Protein AF-A0A9Q1E7R8-F1 (afdb_monomer_lite)

Organism: Synaphobranchus kaupii (NCBI:txid118154)

Structure (mmCIF, N/CA/C/O backbone):
data_AF-A0A9Q1E7R8-F1
#
_entry.id   AF-A0A9Q1E7R8-F1
#
loop_
_atom_site.group_PDB
_atom_site.id
_atom_site.type_symbol
_atom_site.label_atom_id
_atom_site.label_alt_id
_atom_site.label_comp_id
_atom_site.label_asym_id
_atom_site.label_entity_id
_atom_site.label_seq_id
_atom_site.pdbx_PDB_ins_code
_atom_site.Cartn_x
_atom_site.Cartn_y
_atom_site.Cartn_z
_atom_site.occupancy
_atom_site.B_iso_or_equiv
_atom_site.auth_seq_id
_atom_site.auth_comp_id
_atom_site.auth_asym_id
_atom_site.auth_atom_id
_atom_site.pdbx_PDB_model_num
ATOM 1 N N . MET A 1 1 ? -18.173 8.531 33.884 1.00 73.44 1 MET A N 1
ATOM 2 C CA . MET A 1 1 ? -16.933 9.274 33.571 1.00 73.44 1 MET A CA 1
ATOM 3 C C . MET A 1 1 ? -15.794 8.391 33.055 1.00 73.44 1 MET A C 1
ATOM 5 O O . MET A 1 1 ? -15.403 8.593 31.919 1.00 73.44 1 MET A O 1
ATOM 9 N N . LEU A 1 2 ? -15.248 7.419 33.809 1.00 84.56 2 LEU A N 1
ATOM 10 C CA . LEU A 1 2 ? -14.110 6.615 33.305 1.00 84.56 2 LEU A CA 1
ATOM 11 C C . LEU A 1 2 ? -14.503 5.661 32.158 1.00 84.56 2 LEU A C 1
ATOM 13 O O . LEU A 1 2 ? -13.781 5.547 31.176 1.00 84.56 2 LEU A O 1
ATOM 17 N N . VAL A 1 3 ? -15.675 5.026 32.270 1.00 82.25 3 VAL A N 1
ATOM 18 C CA . VAL A 1 3 ? -16.219 4.106 31.252 1.00 82.25 3 VAL A CA 1
ATOM 19 C C . VAL A 1 3 ? -16.539 4.838 29.946 1.00 82.25 3 VAL A C 1
ATOM 21 O O . VAL A 1 3 ? -16.168 4.369 28.883 1.00 82.25 3 VAL A O 1
ATOM 24 N N . GLU A 1 4 ? -17.152 6.021 30.020 1.00 84.75 4 GLU A N 1
ATOM 25 C CA . GLU A 1 4 ? -17.442 6.852 28.836 1.00 84.75 4 GLU A CA 1
ATOM 26 C C . GLU A 1 4 ? -16.167 7.327 28.136 1.00 84.75 4 GLU A C 1
ATOM 28 O O . GLU A 1 4 ? -16.131 7.443 26.916 1.00 84.75 4 GLU A O 1
ATOM 33 N N . ARG A 1 5 ? -15.101 7.597 28.901 1.00 90.50 5 ARG A N 1
ATOM 34 C CA . ARG A 1 5 ? -13.815 7.947 28.305 1.00 90.50 5 ARG A CA 1
ATOM 35 C C . ARG A 1 5 ? -13.172 6.743 27.626 1.00 90.50 5 ARG A C 1
ATOM 37 O O . ARG A 1 5 ? -12.594 6.897 26.560 1.00 90.50 5 ARG A O 1
ATOM 44 N N . LEU A 1 6 ? -13.283 5.557 28.223 1.00 87.19 6 LEU A N 1
ATOM 45 C CA . LEU A 1 6 ? -12.771 4.326 27.626 1.00 87.19 6 LEU A CA 1
ATOM 46 C C . LEU A 1 6 ? -13.460 4.029 26.286 1.00 87.19 6 LEU A C 1
ATOM 48 O O . LEU A 1 6 ? -12.772 3.780 25.302 1.00 87.19 6 LEU A O 1
ATOM 52 N N . THR A 1 7 ? -14.789 4.147 26.221 1.00 85.88 7 THR A N 1
ATOM 53 C CA . THR A 1 7 ? -15.540 3.917 24.976 1.00 85.88 7 THR A CA 1
ATOM 54 C C . THR A 1 7 ? -15.225 4.953 23.894 1.00 85.88 7 THR A C 1
ATOM 56 O O . THR A 1 7 ? -15.193 4.622 22.708 1.00 85.88 7 THR A O 1
ATOM 59 N N . GLU A 1 8 ? -14.957 6.206 24.274 1.00 90.56 8 GLU A N 1
ATOM 60 C CA . GLU A 1 8 ? -14.485 7.241 23.347 1.00 90.56 8 GLU A CA 1
ATOM 61 C C . GLU A 1 8 ? -13.119 6.875 22.740 1.00 90.56 8 GLU A C 1
ATOM 63 O O . GLU A 1 8 ? -12.961 6.904 21.518 1.00 90.56 8 GLU A O 1
ATOM 68 N N . GLU A 1 9 ? -12.148 6.487 23.572 1.00 89.50 9 GLU A N 1
ATOM 69 C CA . GLU A 1 9 ? -10.800 6.103 23.126 1.00 89.50 9 GLU A CA 1
ATOM 70 C C . GLU A 1 9 ? -10.827 4.845 22.236 1.00 89.50 9 GLU A C 1
ATOM 72 O O . GLU A 1 9 ? -10.126 4.791 21.223 1.00 89.50 9 GLU A O 1
ATOM 77 N N . GLU A 1 10 ? -11.684 3.863 22.537 1.00 87.56 10 GLU A N 1
ATOM 78 C CA . GLU A 1 10 ? -11.916 2.690 21.677 1.00 87.56 10 GLU A CA 1
ATOM 79 C C . GLU A 1 10 ? -12.449 3.092 20.293 1.00 87.56 10 GLU A C 1
ATOM 81 O O . GLU A 1 10 ? -11.963 2.616 19.262 1.00 87.56 10 GLU A O 1
ATOM 86 N N . GLY A 1 11 ? -13.418 4.012 20.253 1.00 87.31 11 GLY A N 1
ATOM 87 C CA . GLY A 1 11 ? -13.966 4.549 19.008 1.00 87.31 11 GLY A CA 1
ATOM 88 C C . GLY A 1 11 ? -12.922 5.294 18.169 1.00 87.31 11 GLY A C 1
ATOM 89 O O . GLY A 1 11 ? -12.863 5.114 16.948 1.00 87.31 11 GLY A O 1
ATOM 90 N N . ILE A 1 12 ? -12.066 6.092 18.813 1.00 90.62 12 ILE A N 1
ATOM 91 C CA . ILE A 1 12 ? -10.950 6.789 18.156 1.00 90.62 12 ILE A CA 1
ATOM 92 C C . ILE A 1 12 ? -9.976 5.771 17.561 1.00 90.62 12 ILE A C 1
ATOM 94 O O . ILE A 1 12 ? -9.657 5.848 16.371 1.00 90.62 12 ILE A O 1
ATOM 98 N N . LEU A 1 13 ? -9.563 4.777 18.351 1.00 90.56 13 LEU A N 1
ATOM 99 C CA . LEU A 1 13 ? -8.610 3.756 17.930 1.00 90.56 13 LEU A CA 1
ATOM 100 C C . LEU A 1 13 ? -9.122 2.965 16.717 1.00 90.56 13 LEU A C 1
ATOM 102 O O . LEU A 1 13 ? -8.390 2.767 15.745 1.00 90.56 13 LEU A O 1
ATOM 106 N N . LEU A 1 14 ? -10.396 2.564 16.731 1.00 90.00 14 LEU A N 1
ATOM 107 C CA . LEU A 1 14 ? -11.065 1.923 15.595 1.00 90.00 14 LEU A CA 1
ATOM 108 C C . LEU A 1 14 ? -11.009 2.785 14.329 1.00 90.00 14 LEU A C 1
ATOM 110 O O . LEU A 1 14 ? -10.695 2.289 13.239 1.00 90.00 14 LEU A O 1
ATOM 114 N N . GLY A 1 15 ? -11.294 4.080 14.475 1.00 90.00 15 GLY A N 1
ATOM 115 C CA . GLY A 1 15 ? -11.216 5.053 13.393 1.00 90.00 15 GLY A CA 1
ATOM 116 C C . GLY A 1 15 ? -9.809 5.146 12.802 1.00 90.00 15 GLY A C 1
ATOM 117 O O . GLY A 1 15 ? -9.643 5.056 11.582 1.00 90.00 15 GLY A O 1
ATOM 118 N N . GLU A 1 16 ? -8.788 5.261 13.648 1.00 93.31 16 GLU A N 1
ATOM 119 C CA . GLU A 1 16 ? -7.385 5.335 13.227 1.00 93.31 16 GLU A CA 1
ATOM 120 C C . GLU A 1 16 ? -6.914 4.047 12.537 1.00 93.31 16 GLU A C 1
ATOM 122 O O . GLU A 1 16 ? -6.277 4.101 11.480 1.00 93.31 16 GLU A O 1
ATOM 127 N N . MET A 1 17 ? -7.286 2.876 13.066 1.00 92.44 17 MET A N 1
ATOM 128 C CA . MET A 1 17 ? -6.982 1.577 12.453 1.00 92.44 17 MET A CA 1
ATOM 129 C C . MET A 1 17 ? -7.587 1.453 11.049 1.00 92.44 17 MET A C 1
ATOM 131 O O . MET A 1 17 ? -6.915 1.013 10.104 1.00 92.44 17 MET A O 1
ATOM 135 N N . ALA A 1 18 ? -8.848 1.864 10.888 1.00 91.00 18 ALA A N 1
ATOM 136 C CA . ALA A 1 18 ? -9.529 1.860 9.599 1.00 91.00 18 ALA A CA 1
ATOM 137 C C . ALA A 1 18 ? -8.856 2.820 8.605 1.00 91.00 18 ALA A C 1
ATOM 139 O O . ALA A 1 18 ? -8.554 2.432 7.471 1.00 91.00 18 ALA A O 1
ATOM 140 N N . GLN A 1 19 ? -8.552 4.048 9.036 1.00 94.38 19 GLN A N 1
ATOM 141 C CA . GLN A 1 19 ? -7.860 5.040 8.211 1.00 94.38 19 GLN A CA 1
ATOM 142 C C . GLN A 1 19 ? -6.475 4.557 7.772 1.00 94.38 19 GLN A C 1
ATOM 144 O O . GLN A 1 19 ? -6.115 4.701 6.601 1.00 94.38 19 GLN A O 1
ATOM 149 N N . HIS A 1 20 ? -5.718 3.917 8.664 1.00 96.12 20 HIS A N 1
ATOM 150 C CA . HIS A 1 20 ? -4.417 3.353 8.322 1.00 96.12 20 HIS A CA 1
ATOM 151 C C . HIS A 1 20 ? -4.533 2.255 7.252 1.00 96.12 20 HIS A C 1
ATOM 153 O O . HIS A 1 20 ? -3.762 2.237 6.289 1.00 96.12 20 HIS A O 1
ATOM 159 N N . CYS A 1 21 ? -5.542 1.383 7.343 1.00 93.25 21 CYS A N 1
ATOM 160 C CA . CYS A 1 21 ? -5.786 0.362 6.320 1.00 93.25 21 CYS A CA 1
ATOM 161 C C . CYS A 1 21 ? -6.091 0.973 4.944 1.00 93.25 21 CYS A C 1
ATOM 163 O O . CYS A 1 21 ? -5.560 0.502 3.930 1.00 93.25 21 CYS A O 1
ATOM 165 N N . VAL A 1 22 ? -6.912 2.028 4.908 1.00 95.75 22 VAL A N 1
ATOM 166 C CA . VAL A 1 22 ? -7.235 2.777 3.683 1.00 95.75 22 VAL A CA 1
ATOM 167 C C . VAL A 1 22 ? -5.986 3.449 3.113 1.00 95.75 22 VAL A C 1
ATOM 169 O O . VAL A 1 22 ? -5.738 3.373 1.908 1.00 95.75 22 VAL A O 1
ATOM 172 N N . PHE A 1 23 ? -5.157 4.055 3.965 1.00 96.62 23 PHE A N 1
ATOM 173 C CA . PHE A 1 23 ? -3.894 4.665 3.556 1.00 96.62 23 PHE A CA 1
ATOM 174 C C . PHE A 1 23 ? -2.965 3.652 2.872 1.00 96.62 23 PHE A C 1
ATOM 176 O O . PHE A 1 23 ? -2.490 3.907 1.763 1.00 96.62 23 PHE A O 1
ATOM 183 N N . LEU A 1 24 ? -2.748 2.483 3.484 1.00 95.56 24 LEU A N 1
ATOM 184 C CA . LEU A 1 24 ? -1.902 1.432 2.908 1.00 95.56 24 LEU A CA 1
ATOM 185 C C . LEU A 1 24 ? -2.447 0.930 1.565 1.00 95.56 24 LEU A C 1
ATOM 187 O O . LEU A 1 24 ? -1.680 0.739 0.620 1.00 95.56 24 LEU A O 1
ATOM 191 N N . GLN A 1 25 ? -3.769 0.771 1.449 1.00 95.38 25 GLN A N 1
ATOM 192 C CA . GLN A 1 25 ? -4.412 0.389 0.191 1.00 95.38 25 GLN A CA 1
ATOM 193 C C . GLN A 1 25 ? -4.197 1.441 -0.903 1.00 95.38 25 GLN A C 1
ATOM 195 O O . GLN A 1 25 ? -3.851 1.090 -2.033 1.00 95.38 25 GLN A O 1
ATOM 200 N N . LYS A 1 26 ? -4.350 2.729 -0.573 1.00 97.06 26 LYS A N 1
ATOM 201 C CA . LYS A 1 26 ? -4.112 3.829 -1.514 1.00 97.06 26 LYS A CA 1
ATOM 202 C C . LYS A 1 26 ? -2.662 3.836 -2.002 1.00 97.06 26 LYS A C 1
ATOM 204 O O . LYS A 1 26 ? -2.430 3.895 -3.206 1.00 97.06 26 LYS A O 1
ATOM 209 N N . ARG A 1 27 ? -1.694 3.689 -1.091 1.00 97.12 27 ARG A N 1
ATOM 210 C CA . ARG A 1 27 ? -0.264 3.600 -1.432 1.00 97.12 27 ARG A CA 1
ATOM 211 C C . ARG A 1 27 ? 0.055 2.419 -2.349 1.00 97.12 27 ARG A C 1
ATOM 213 O O . ARG A 1 27 ? 0.848 2.565 -3.277 1.00 97.12 27 ARG A O 1
ATOM 220 N N . ALA A 1 28 ? -0.575 1.266 -2.130 1.00 96.75 28 ALA A N 1
ATOM 221 C CA . ALA A 1 28 ? -0.401 0.104 -3.000 1.00 96.75 28 ALA A CA 1
ATOM 222 C C . ALA A 1 28 ? -0.962 0.363 -4.407 1.00 96.75 28 ALA A C 1
ATOM 224 O O . ALA A 1 28 ? -0.327 -0.005 -5.397 1.00 96.75 28 ALA A O 1
ATOM 225 N N . GLY A 1 29 ? -2.105 1.049 -4.502 1.00 97.62 29 GLY A N 1
ATOM 226 C CA . GLY A 1 29 ? -2.673 1.501 -5.774 1.00 97.62 29 GLY A CA 1
ATOM 227 C C . GLY A 1 29 ? -1.752 2.471 -6.519 1.00 97.62 29 GLY A C 1
ATOM 228 O O . GLY A 1 29 ? -1.462 2.255 -7.692 1.00 97.62 29 GLY A O 1
ATOM 229 N N . GLU A 1 30 ? -1.221 3.484 -5.830 1.00 97.38 30 GLU A N 1
ATOM 230 C CA . GLU A 1 30 ? -0.257 4.446 -6.392 1.00 97.38 30 GLU A CA 1
ATOM 231 C C . GLU A 1 30 ? 0.986 3.740 -6.964 1.00 97.38 30 GLU A C 1
ATOM 233 O O . GLU A 1 30 ? 1.375 3.992 -8.106 1.00 97.38 30 GLU A O 1
ATOM 238 N N . LEU A 1 31 ? 1.574 2.802 -6.211 1.00 97.12 31 LEU A N 1
ATOM 239 C CA . LEU A 1 31 ? 2.726 2.018 -6.670 1.00 97.12 31 LEU A CA 1
ATOM 240 C C .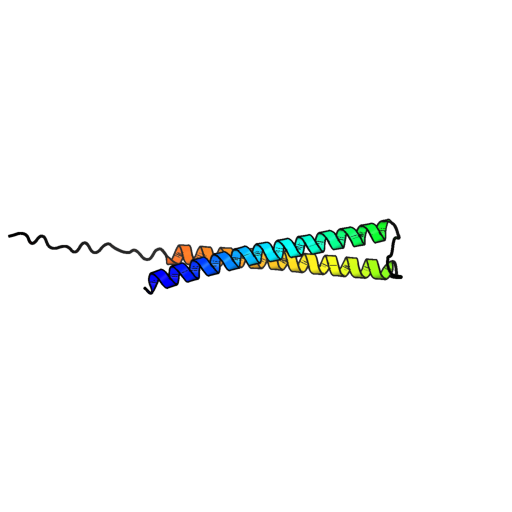 LEU A 1 31 ? 2.391 1.105 -7.851 1.00 97.12 31 LEU A C 1
ATOM 242 O O . LEU A 1 31 ? 3.219 0.940 -8.745 1.00 97.12 31 LEU A O 1
ATOM 246 N N . THR A 1 32 ? 1.196 0.515 -7.867 1.00 97.69 32 THR A N 1
ATOM 247 C CA . THR A 1 32 ? 0.742 -0.344 -8.969 1.00 97.69 32 THR A CA 1
ATOM 248 C C . THR A 1 32 ? 0.578 0.461 -10.257 1.00 97.69 32 THR A C 1
ATOM 250 O O . THR A 1 32 ? 1.041 0.029 -11.312 1.00 97.69 32 THR A O 1
ATOM 253 N N . ASN A 1 33 ? -0.004 1.659 -10.166 1.00 97.75 33 ASN A N 1
ATOM 254 C CA . ASN A 1 33 ? -0.153 2.565 -11.304 1.00 97.75 33 ASN A CA 1
ATOM 255 C C . ASN A 1 33 ? 1.212 2.996 -11.852 1.00 97.75 33 ASN A C 1
ATOM 257 O O . ASN A 1 33 ? 1.453 2.886 -13.052 1.00 97.75 33 ASN A O 1
ATOM 261 N N . LEU A 1 34 ? 2.135 3.398 -10.972 1.00 96.06 34 LEU A N 1
ATOM 262 C CA . LEU A 1 34 ? 3.489 3.779 -11.375 1.00 96.06 34 LEU A CA 1
ATOM 263 C C . LEU A 1 34 ? 4.253 2.604 -12.003 1.00 96.06 34 LEU A C 1
ATOM 265 O O . LEU A 1 34 ? 4.958 2.766 -12.997 1.00 96.06 34 LEU A O 1
ATOM 269 N N . LEU A 1 35 ? 4.097 1.395 -11.458 1.00 96.50 35 LEU A N 1
ATOM 270 C CA . LEU A 1 35 ? 4.688 0.190 -12.035 1.00 96.50 35 LEU A CA 1
ATOM 271 C C . LEU A 1 35 ? 4.129 -0.100 -13.436 1.00 96.50 35 LEU A C 1
ATOM 273 O O . LEU A 1 35 ? 4.893 -0.491 -14.321 1.00 96.50 35 LEU A O 1
ATOM 277 N N . SER A 1 36 ? 2.826 0.104 -13.647 1.00 96.31 36 SER A N 1
ATOM 278 C CA . SER A 1 36 ? 2.193 -0.018 -14.963 1.00 96.31 36 SER A CA 1
ATOM 279 C C . SER A 1 36 ? 2.779 0.988 -15.952 1.00 96.31 36 SER A C 1
ATOM 281 O O . SER A 1 36 ? 3.171 0.600 -17.048 1.00 96.31 36 SER A O 1
ATOM 283 N N . GLU A 1 37 ? 2.905 2.255 -15.557 1.00 94.38 37 GLU A N 1
ATOM 284 C CA . GLU A 1 37 ? 3.480 3.310 -16.397 1.00 94.38 37 GLU A CA 1
ATOM 285 C C . GLU A 1 37 ? 4.921 2.981 -16.813 1.00 94.38 37 GLU A C 1
ATOM 287 O O . GLU A 1 37 ? 5.257 2.995 -17.997 1.00 94.38 37 GLU A O 1
ATOM 292 N N . VAL A 1 38 ? 5.768 2.586 -15.857 1.00 93.50 38 VAL A N 1
ATOM 293 C CA . VAL A 1 38 ? 7.155 2.185 -16.140 1.00 93.50 38 VAL A CA 1
ATOM 294 C C . VAL A 1 38 ? 7.207 0.961 -17.059 1.00 93.50 38 VAL A C 1
ATOM 296 O O . VAL A 1 38 ? 8.072 0.881 -17.932 1.00 93.50 38 VAL A O 1
ATOM 299 N N . THR A 1 39 ? 6.284 0.013 -16.895 1.00 93.69 39 THR A N 1
ATOM 300 C CA . THR A 1 39 ? 6.205 -1.181 -17.750 1.00 93.69 39 THR A CA 1
ATOM 301 C C . THR A 1 39 ? 5.849 -0.811 -19.189 1.00 93.69 39 THR A C 1
ATOM 303 O O . THR A 1 39 ? 6.493 -1.295 -20.121 1.00 93.69 39 THR A O 1
ATOM 306 N N . GLU A 1 40 ? 4.884 0.087 -19.380 1.00 94.25 40 GLU A N 1
ATOM 307 C CA . GLU A 1 40 ? 4.495 0.579 -20.704 1.00 94.25 40 GLU A CA 1
ATOM 308 C C . GLU A 1 40 ? 5.620 1.395 -21.359 1.00 94.25 40 GLU A C 1
ATOM 310 O O . GLU A 1 40 ? 5.915 1.191 -22.538 1.00 94.25 40 GLU A O 1
ATOM 315 N N . ASN A 1 41 ? 6.333 2.226 -20.593 1.00 92.00 41 ASN A N 1
ATOM 316 C CA . ASN A 1 41 ? 7.516 2.954 -21.067 1.00 92.00 41 ASN A CA 1
ATOM 317 C C . ASN A 1 41 ? 8.604 2.004 -21.592 1.00 92.00 41 ASN A C 1
ATOM 319 O O . ASN A 1 41 ? 9.152 2.216 -22.676 1.00 92.00 41 ASN A O 1
ATOM 323 N N . ILE A 1 42 ? 8.873 0.905 -20.874 1.00 90.75 42 ILE A N 1
ATOM 324 C CA . ILE A 1 42 ? 9.800 -0.142 -21.332 1.00 90.75 42 ILE A CA 1
ATOM 325 C C . ILE A 1 42 ? 9.284 -0.809 -22.610 1.00 90.75 42 ILE A C 1
ATOM 327 O O . ILE A 1 42 ? 10.063 -0.996 -23.545 1.00 90.75 42 ILE A O 1
ATOM 331 N N . ARG A 1 43 ? 7.991 -1.156 -22.665 1.00 92.44 43 ARG A N 1
ATOM 332 C CA . ARG A 1 43 ? 7.371 -1.829 -23.818 1.00 92.44 43 ARG A CA 1
ATOM 333 C C . ARG A 1 43 ? 7.445 -0.987 -25.089 1.00 92.44 43 ARG A C 1
ATOM 335 O O . ARG A 1 43 ? 7.678 -1.524 -26.167 1.00 92.44 43 ARG A O 1
ATOM 342 N N . HIS A 1 44 ? 7.252 0.321 -24.961 1.00 92.94 44 HIS A N 1
ATOM 343 C CA . HIS A 1 44 ? 7.240 1.257 -26.082 1.00 92.94 44 HIS A CA 1
ATOM 344 C C . HIS A 1 44 ? 8.605 1.880 -26.385 1.00 92.94 44 HIS A C 1
ATOM 346 O O . HIS A 1 44 ? 8.688 2.733 -27.264 1.00 92.94 44 HIS A O 1
ATOM 352 N N . HIS A 1 45 ? 9.667 1.475 -25.677 1.00 87.56 45 HIS A N 1
ATOM 353 C CA . HIS A 1 45 ? 10.983 2.121 -25.747 1.00 87.56 45 HIS A CA 1
ATOM 354 C C . HIS A 1 45 ? 10.915 3.649 -25.554 1.00 87.56 45 HIS A C 1
ATOM 356 O O . HIS A 1 45 ? 11.721 4.399 -26.103 1.00 87.56 45 HIS A O 1
ATOM 362 N N . SER A 1 46 ? 9.938 4.106 -24.769 1.00 87.50 46 SER A N 1
ATOM 363 C CA . SER A 1 46 ? 9.682 5.513 -24.488 1.00 87.50 46 SER A CA 1
ATOM 364 C C . SER A 1 46 ? 10.271 5.840 -23.128 1.00 87.50 46 SER A C 1
ATOM 366 O O . SER A 1 46 ? 9.692 5.514 -22.095 1.00 87.50 46 SER A O 1
ATOM 368 N N . PHE A 1 47 ? 11.449 6.458 -23.126 1.00 84.94 47 PHE A N 1
ATOM 369 C CA . PHE A 1 47 ? 12.172 6.785 -21.902 1.00 84.94 47 PHE A CA 1
ATOM 370 C C . PHE A 1 47 ? 12.184 8.303 -21.708 1.00 84.94 47 PHE A C 1
ATOM 372 O O . PHE A 1 47 ? 13.056 8.986 -22.256 1.00 84.94 47 PHE A O 1
ATOM 379 N N . PRO A 1 48 ? 11.209 8.863 -20.971 1.00 79.81 48 PRO A N 1
ATOM 380 C CA . PRO A 1 48 ? 11.173 10.296 -20.726 1.00 79.81 48 PRO A CA 1
ATOM 381 C C . PRO A 1 48 ? 12.447 10.764 -20.008 1.00 79.81 48 PRO A C 1
ATOM 383 O O . PRO A 1 48 ? 13.066 10.023 -19.239 1.00 79.81 48 PRO A O 1
ATOM 386 N N . SER A 1 49 ? 12.832 12.017 -20.255 1.00 74.31 49 SER A N 1
ATOM 387 C CA . SER A 1 49 ? 13.868 12.733 -19.490 1.00 74.31 49 SER A CA 1
ATOM 388 C C . SER A 1 49 ? 15.302 12.191 -19.618 1.00 74.31 49 SER A C 1
ATOM 390 O O . SER A 1 49 ? 16.104 12.366 -18.706 1.00 74.31 49 SER A O 1
ATOM 392 N N . GLY A 1 50 ? 15.650 11.533 -20.729 1.00 68.12 50 GLY A N 1
ATOM 393 C CA . GLY A 1 50 ? 17.028 11.078 -20.978 1.00 68.12 50 GLY A CA 1
ATOM 394 C C . GLY A 1 50 ? 17.461 9.867 -20.144 1.00 68.12 50 GLY A C 1
ATOM 395 O O . GLY A 1 50 ? 18.645 9.539 -20.090 1.00 68.12 50 GLY A O 1
ATOM 396 N N . HIS A 1 51 ? 16.514 9.185 -19.501 1.00 78.19 51 HIS A N 1
ATOM 397 C CA . HIS A 1 51 ? 16.782 7.931 -18.811 1.00 78.19 51 HIS A CA 1
ATOM 398 C C . HIS A 1 51 ? 17.073 6.804 -19.806 1.00 78.19 51 HIS A C 1
ATOM 400 O O . HIS A 1 51 ? 16.525 6.751 -20.905 1.00 78.19 51 HIS A O 1
ATOM 406 N N . THR A 1 52 ? 17.899 5.847 -19.390 1.00 87.19 52 THR A N 1
ATOM 407 C CA . THR A 1 52 ? 18.187 4.657 -20.192 1.00 87.19 52 THR A CA 1
ATOM 408 C C . THR A 1 52 ? 17.128 3.573 -19.978 1.00 87.19 52 THR A C 1
ATOM 410 O O . THR A 1 52 ? 16.414 3.545 -18.966 1.00 87.19 52 THR A O 1
ATOM 413 N N . ALA A 1 53 ? 17.063 2.625 -20.916 1.00 88.31 53 ALA A N 1
ATOM 414 C CA . ALA A 1 53 ? 16.252 1.416 -20.772 1.00 88.31 53 ALA A CA 1
ATOM 415 C C . ALA A 1 53 ? 16.632 0.612 -19.516 1.00 88.31 53 ALA A C 1
ATOM 417 O O . ALA A 1 53 ? 15.773 0.039 -18.846 1.00 88.31 53 ALA A O 1
ATOM 418 N N . GLU A 1 54 ? 17.921 0.592 -19.174 1.00 90.94 54 GLU A N 1
ATOM 419 C CA . GLU A 1 54 ? 18.432 -0.075 -17.979 1.00 90.94 54 GLU A CA 1
ATOM 420 C C . GLU A 1 54 ? 18.001 0.640 -16.694 1.00 90.94 54 GLU A C 1
ATOM 422 O O . GLU A 1 54 ? 17.555 -0.018 -15.753 1.00 90.94 54 GLU A O 1
ATOM 427 N N . GLY A 1 55 ? 17.996 1.978 -16.693 1.00 91.25 55 GLY A N 1
ATOM 428 C CA . GLY A 1 55 ? 17.436 2.773 -15.599 1.00 91.25 55 GLY A CA 1
ATOM 429 C C . GLY A 1 55 ? 15.965 2.442 -15.331 1.00 91.25 55 GLY A C 1
ATOM 430 O O . GLY A 1 55 ? 15.581 2.208 -14.186 1.00 91.25 55 GLY A O 1
ATOM 431 N N . HIS A 1 56 ? 15.151 2.313 -16.383 1.00 91.88 56 HIS A N 1
ATOM 432 C CA . HIS A 1 56 ? 13.746 1.912 -16.248 1.00 91.88 56 HIS A CA 1
ATOM 433 C C . HIS A 1 56 ? 13.580 0.476 -15.733 1.00 91.88 56 HIS A C 1
ATOM 435 O O . HIS A 1 56 ? 12.705 0.218 -14.907 1.00 91.88 56 HIS A O 1
ATOM 441 N N . ARG A 1 57 ? 14.429 -0.467 -16.162 1.00 93.12 57 ARG A N 1
ATOM 442 C CA . ARG A 1 57 ? 14.419 -1.840 -15.622 1.00 93.12 57 ARG A CA 1
ATOM 443 C C . ARG A 1 57 ? 14.785 -1.870 -14.136 1.00 93.12 57 ARG A C 1
ATOM 445 O O . ARG A 1 57 ? 14.137 -2.587 -13.372 1.00 93.12 57 ARG A O 1
ATOM 452 N N . GLY A 1 58 ? 15.773 -1.076 -13.724 1.00 95.06 58 GLY A N 1
ATOM 453 C CA . GLY A 1 58 ? 16.143 -0.899 -12.318 1.00 95.06 58 GLY A CA 1
ATOM 454 C C . GLY A 1 58 ? 14.995 -0.315 -11.492 1.00 95.06 58 GLY A C 1
ATOM 455 O O . GLY A 1 58 ? 14.631 -0.876 -10.458 1.00 95.06 58 GLY A O 1
ATOM 456 N N . LEU A 1 59 ? 14.354 0.745 -11.992 1.00 94.19 59 LEU A N 1
ATOM 457 C CA . LEU A 1 59 ? 13.175 1.344 -11.366 1.00 94.19 59 LEU A CA 1
ATOM 458 C C . LEU A 1 59 ? 12.021 0.338 -11.244 1.00 94.19 59 LEU A C 1
ATOM 460 O O . LEU A 1 59 ? 11.456 0.188 -10.165 1.00 94.19 59 LEU A O 1
ATOM 464 N N . MET A 1 60 ? 11.715 -0.412 -12.306 1.00 95.44 60 MET A N 1
ATOM 465 C CA . MET A 1 60 ? 10.699 -1.470 -12.280 1.00 95.44 60 MET A CA 1
ATOM 466 C C . MET A 1 60 ? 10.998 -2.516 -11.194 1.00 95.44 60 MET A C 1
ATOM 468 O O . MET A 1 60 ? 10.089 -2.947 -10.483 1.00 95.44 60 MET A O 1
ATOM 472 N N . CYS A 1 61 ? 12.261 -2.927 -11.046 1.00 96.88 61 CYS A N 1
ATOM 473 C CA . CYS A 1 61 ? 12.684 -3.865 -10.005 1.00 96.88 61 CYS A CA 1
ATOM 474 C C . CYS A 1 61 ? 1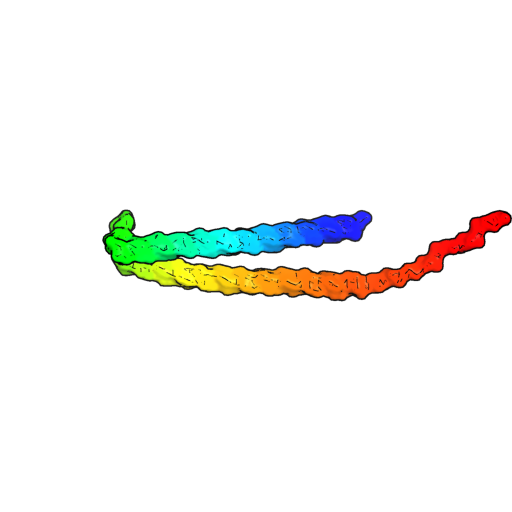2.434 -3.300 -8.596 1.00 96.88 61 CYS A C 1
ATOM 476 O O . CYS A 1 61 ? 11.831 -3.972 -7.754 1.00 96.88 61 CYS A O 1
ATOM 478 N N . LEU A 1 62 ? 12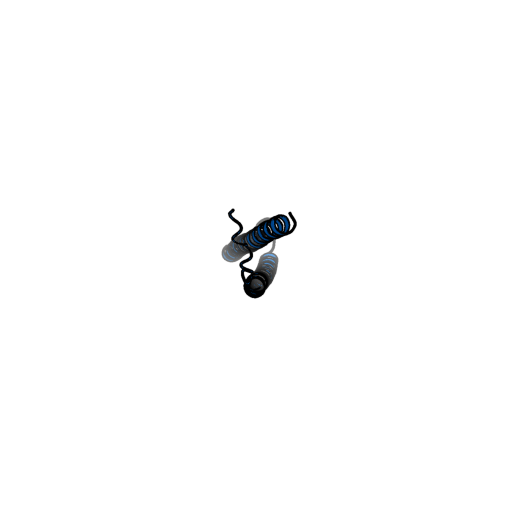.827 -2.045 -8.359 1.00 97.25 62 LEU A N 1
ATOM 479 C CA . LEU A 1 62 ? 12.592 -1.358 -7.088 1.00 97.25 62 LEU A CA 1
ATOM 480 C C . LEU A 1 62 ? 11.099 -1.233 -6.780 1.00 97.25 62 LEU A C 1
ATOM 482 O O . LEU A 1 62 ? 10.681 -1.586 -5.682 1.00 97.25 62 LEU A O 1
ATOM 486 N N . LEU A 1 63 ? 10.285 -0.807 -7.747 1.00 97.19 63 LEU A N 1
ATOM 487 C CA . LEU A 1 63 ? 8.837 -0.672 -7.576 1.00 97.19 63 LEU A CA 1
ATOM 488 C C . LEU A 1 63 ? 8.174 -2.007 -7.225 1.00 97.19 63 LEU A C 1
ATOM 490 O O . LEU A 1 63 ? 7.368 -2.057 -6.297 1.00 97.19 63 LEU A O 1
ATOM 494 N N . LYS A 1 64 ? 8.560 -3.106 -7.890 1.00 97.81 64 LYS A N 1
ATOM 495 C CA . LYS A 1 64 ? 8.078 -4.457 -7.554 1.00 97.81 64 LYS A CA 1
ATOM 496 C C . LYS A 1 64 ? 8.444 -4.858 -6.126 1.00 97.81 64 LYS A C 1
ATOM 498 O O . LYS A 1 64 ? 7.587 -5.349 -5.393 1.00 97.81 64 LYS A O 1
ATOM 503 N N . LYS A 1 65 ? 9.695 -4.626 -5.715 1.00 98.12 65 LYS A N 1
ATOM 504 C CA . LYS A 1 65 ? 10.155 -4.916 -4.348 1.00 98.12 65 LYS A CA 1
ATOM 505 C C . LYS A 1 65 ? 9.374 -4.102 -3.315 1.00 98.12 65 LYS A C 1
ATOM 507 O O . LYS A 1 65 ? 8.907 -4.661 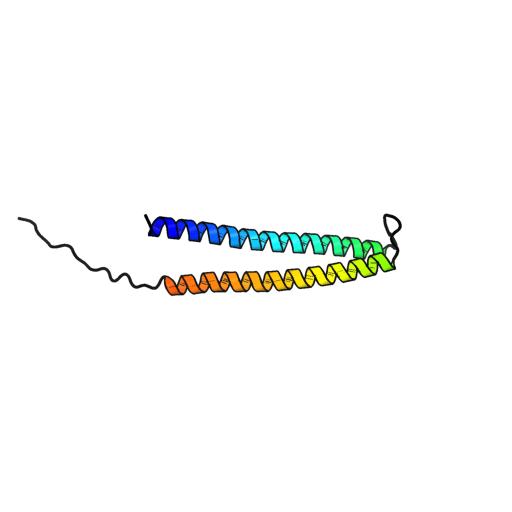-2.326 1.00 98.12 65 LYS A O 1
ATOM 512 N N . THR A 1 66 ? 9.211 -2.803 -3.549 1.00 97.75 66 THR A N 1
ATOM 513 C CA . THR A 1 66 ? 8.484 -1.903 -2.647 1.00 97.75 66 THR A CA 1
ATOM 514 C C . THR A 1 66 ? 7.012 -2.292 -2.540 1.00 97.75 66 THR A C 1
ATOM 516 O O . THR A 1 66 ? 6.489 -2.364 -1.432 1.00 97.75 66 THR A O 1
ATOM 519 N N . LEU A 1 67 ? 6.357 -2.620 -3.659 1.00 97.94 67 LEU A N 1
ATOM 520 C CA . LEU A 1 67 ? 4.972 -3.090 -3.661 1.00 97.94 67 LEU A CA 1
ATOM 521 C C . LEU A 1 67 ? 4.818 -4.388 -2.857 1.00 97.94 67 LEU A C 1
ATOM 523 O O . LEU A 1 67 ? 3.917 -4.492 -2.031 1.00 97.94 67 LEU A O 1
ATOM 527 N N . HIS A 1 68 ? 5.725 -5.352 -3.039 1.00 98.00 68 HIS A N 1
ATOM 528 C CA . HIS A 1 68 ? 5.719 -6.593 -2.264 1.00 98.00 68 HIS A CA 1
ATOM 529 C C . HIS A 1 68 ? 5.847 -6.335 -0.753 1.00 98.00 68 HIS A C 1
ATOM 531 O O . HIS A 1 68 ? 5.075 -6.879 0.037 1.00 98.00 68 HIS A O 1
ATOM 537 N N . LEU A 1 69 ? 6.792 -5.482 -0.343 1.00 97.94 69 LEU A N 1
ATOM 538 C CA . LEU A 1 69 ? 6.972 -5.117 1.066 1.00 97.94 69 LEU A CA 1
ATOM 539 C C . LEU A 1 69 ? 5.730 -4.427 1.638 1.00 97.94 69 LEU A C 1
ATOM 541 O O . LEU A 1 69 ? 5.318 -4.741 2.753 1.00 97.94 69 LEU A O 1
ATOM 545 N N . LEU A 1 70 ? 5.108 -3.533 0.870 1.00 97.88 70 LEU A N 1
ATOM 546 C CA . LEU A 1 70 ? 3.899 -2.836 1.291 1.00 97.88 70 LEU A CA 1
ATOM 547 C C . LEU A 1 70 ? 2.715 -3.795 1.468 1.00 97.88 70 LEU A C 1
ATOM 549 O O . LEU A 1 70 ? 2.016 -3.714 2.474 1.00 97.88 70 LEU A O 1
ATOM 553 N N . LEU A 1 71 ? 2.507 -4.726 0.533 1.00 97.19 71 LEU A N 1
ATOM 554 C CA . LEU A 1 71 ? 1.442 -5.730 0.630 1.00 97.19 71 LEU A CA 1
ATOM 555 C C . LEU A 1 71 ? 1.665 -6.684 1.812 1.00 97.19 71 LEU A C 1
ATOM 557 O O . LEU A 1 71 ? 0.723 -6.998 2.539 1.00 97.19 71 LEU A O 1
ATOM 561 N N . SER A 1 72 ? 2.915 -7.091 2.048 1.00 97.88 72 SER A N 1
ATOM 562 C CA . SER A 1 72 ? 3.301 -7.873 3.227 1.00 97.88 72 SER A CA 1
ATOM 563 C C . SER A 1 72 ? 2.994 -7.113 4.523 1.00 97.88 72 SER A C 1
ATOM 565 O O . SER A 1 72 ? 2.328 -7.643 5.413 1.00 97.88 72 SER A O 1
ATOM 567 N N . HIS A 1 73 ? 3.385 -5.837 4.602 1.00 97.31 73 HIS A N 1
ATOM 568 C CA . HIS A 1 73 ? 3.079 -4.983 5.747 1.00 97.31 73 HIS A CA 1
ATOM 569 C C . HIS A 1 73 ? 1.569 -4.817 5.958 1.00 97.31 73 HIS A C 1
ATOM 571 O O . HIS A 1 73 ? 1.090 -4.962 7.079 1.00 97.31 73 HIS A O 1
ATOM 577 N N . GLN A 1 74 ? 0.797 -4.608 4.890 1.00 95.94 74 GLN A N 1
ATOM 578 C CA . GLN A 1 74 ? -0.662 -4.523 4.962 1.00 95.94 74 GLN A CA 1
ATOM 579 C C . GLN A 1 74 ? -1.286 -5.815 5.513 1.00 95.94 74 GLN A C 1
ATOM 581 O O . GLN A 1 74 ? -2.225 -5.753 6.307 1.00 95.94 74 GLN A O 1
ATOM 586 N N . GLY A 1 75 ? -0.763 -6.983 5.128 1.00 94.56 75 GLY A N 1
ATOM 587 C CA . GLY A 1 75 ? -1.188 -8.273 5.677 1.00 94.56 75 GLY A CA 1
ATOM 588 C C . GLY A 1 75 ? -0.917 -8.394 7.181 1.00 94.56 75 GLY A C 1
ATOM 589 O O . GLY A 1 75 ? -1.800 -8.816 7.936 1.00 94.56 75 GLY A O 1
ATOM 590 N N . HIS A 1 76 ? 0.266 -7.963 7.628 1.00 97.12 76 HIS A N 1
ATOM 591 C CA . HIS A 1 76 ? 0.610 -7.922 9.051 1.00 97.12 76 HIS A CA 1
ATOM 592 C C . HIS A 1 76 ? -0.293 -6.965 9.833 1.00 97.12 76 HIS A C 1
ATOM 594 O O . HIS A 1 76 ? -0.849 -7.364 10.851 1.00 97.12 76 HIS A O 1
ATOM 600 N N . VAL A 1 77 ? -0.504 -5.744 9.334 1.00 95.25 77 VAL A N 1
ATOM 601 C CA . VAL A 1 77 ? -1.355 -4.727 9.974 1.00 95.25 77 VAL A CA 1
ATOM 602 C C . VAL A 1 77 ? -2.795 -5.220 10.119 1.00 95.25 77 VAL A C 1
ATOM 604 O O . VAL A 1 77 ? -3.348 -5.173 11.213 1.00 95.25 77 VAL A O 1
ATOM 607 N N . LYS A 1 78 ? -3.385 -5.784 9.057 1.00 92.75 78 LYS A N 1
ATOM 608 C CA . LYS A 1 78 ? -4.742 -6.358 9.115 1.00 92.75 78 LYS A CA 1
ATOM 609 C C . LYS A 1 78 ? -4.853 -7.484 10.140 1.00 92.75 78 LYS A C 1
ATOM 611 O O . LYS A 1 78 ? -5.854 -7.581 10.845 1.00 92.75 78 LYS A O 1
ATOM 616 N N . THR A 1 79 ? -3.833 -8.337 10.223 1.00 94.19 79 THR A N 1
ATOM 617 C CA . THR A 1 79 ? -3.801 -9.429 11.203 1.00 94.19 79 THR A CA 1
ATOM 618 C C . THR A 1 79 ? -3.682 -8.891 12.624 1.00 94.19 79 THR A C 1
ATOM 620 O O . THR A 1 79 ? -4.428 -9.332 13.491 1.00 94.19 79 THR A O 1
ATOM 623 N N . ALA A 1 80 ? -2.804 -7.914 12.851 1.00 93.38 80 ALA A N 1
ATOM 624 C CA . ALA A 1 80 ? -2.626 -7.277 14.149 1.00 93.38 80 ALA A CA 1
ATOM 625 C C . ALA A 1 80 ? -3.920 -6.604 14.630 1.00 93.38 80 ALA A C 1
ATOM 627 O O . ALA A 1 80 ? -4.361 -6.870 15.742 1.00 93.38 80 ALA A O 1
ATOM 628 N N . TYR A 1 81 ? -4.578 -5.815 13.775 1.00 93.38 81 TYR A N 1
ATOM 629 C CA . TYR A 1 81 ? -5.841 -5.158 14.121 1.00 93.38 81 TYR A CA 1
ATOM 630 C C . TYR A 1 81 ? -6.956 -6.154 14.410 1.00 93.38 81 TYR A C 1
ATOM 632 O O . TYR A 1 81 ? -7.639 -6.026 15.419 1.00 93.38 81 TYR A O 1
ATOM 640 N N . ARG A 1 82 ? -7.092 -7.209 13.599 1.00 89.25 82 ARG A N 1
ATOM 641 C CA . ARG A 1 82 ? -8.045 -8.286 13.889 1.00 89.25 82 ARG A CA 1
ATOM 642 C C . ARG A 1 82 ? -7.776 -8.940 15.247 1.00 89.25 82 ARG A C 1
ATOM 644 O O . ARG A 1 82 ? -8.729 -9.248 15.953 1.00 89.25 82 ARG A O 1
ATOM 651 N N . ASN A 1 83 ? -6.513 -9.162 15.608 1.00 89.00 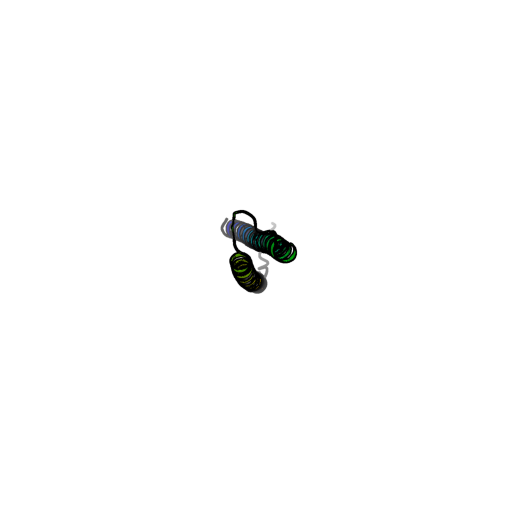83 ASN A N 1
ATOM 652 C CA . ASN A 1 83 ? -6.164 -9.777 16.887 1.00 89.00 83 ASN A CA 1
ATOM 653 C C . ASN A 1 83 ? -6.510 -8.868 18.072 1.00 89.00 83 ASN A C 1
ATOM 655 O O . ASN A 1 83 ? -7.049 -9.368 19.049 1.00 89.00 83 ASN A O 1
ATOM 659 N N . ILE A 1 84 ? -6.263 -7.558 17.966 1.00 86.50 84 ILE A N 1
ATOM 660 C CA . ILE A 1 84 ? -6.647 -6.580 19.000 1.00 86.50 84 ILE A CA 1
ATOM 661 C C . ILE A 1 84 ? -8.167 -6.609 19.202 1.00 86.50 84 ILE A C 1
ATOM 663 O O . ILE A 1 84 ? -8.636 -6.887 20.298 1.00 86.50 84 ILE A O 1
ATOM 667 N N . MET A 1 85 ? -8.923 -6.507 18.106 1.00 79.44 85 MET A N 1
ATOM 668 C CA . MET A 1 85 ? -10.389 -6.588 18.118 1.00 79.44 85 MET A CA 1
ATOM 669 C C . MET A 1 85 ? -10.926 -7.904 18.700 1.00 79.44 85 MET A C 1
ATOM 671 O O . MET A 1 85 ? -11.980 -7.935 19.327 1.00 79.44 85 MET A O 1
ATOM 675 N N . SER A 1 86 ? -10.215 -9.011 18.472 1.00 74.19 86 SER A N 1
ATOM 676 C CA . SER A 1 86 ? -10.609 -10.329 18.984 1.00 74.19 86 SER A CA 1
ATOM 677 C C . SER A 1 86 ? -10.265 -10.504 20.468 1.00 74.19 86 SER A C 1
ATOM 679 O O . SER A 1 86 ? -10.977 -11.220 21.168 1.00 74.19 86 SER A O 1
ATOM 681 N N . CYS A 1 87 ? -9.201 -9.860 20.960 1.00 63.12 87 CYS A N 1
ATOM 682 C CA . CYS A 1 87 ? -8.870 -9.824 22.386 1.00 63.12 87 CYS A CA 1
ATOM 683 C C . CYS A 1 87 ? -9.882 -8.990 23.179 1.00 63.12 87 CYS A C 1
ATOM 685 O O . CYS A 1 87 ? -10.288 -9.419 24.257 1.00 63.12 87 CYS A O 1
ATOM 687 N N . ASP A 1 88 ? -10.351 -7.868 22.630 1.00 56.41 88 ASP A N 1
ATOM 688 C CA . ASP A 1 88 ? -11.344 -7.015 23.297 1.00 56.41 88 ASP A CA 1
ATOM 689 C C . ASP A 1 88 ? -12.709 -7.716 23.422 1.00 56.41 88 ASP A C 1
ATOM 691 O O . ASP A 1 88 ? -13.348 -7.664 24.474 1.00 56.41 88 ASP A O 1
ATOM 695 N N . ALA A 1 89 ? -13.107 -8.510 22.418 1.00 51.34 89 ALA A N 1
ATOM 696 C CA . ALA A 1 89 ? -14.303 -9.358 22.501 1.00 51.34 89 ALA A CA 1
ATOM 697 C C . ALA A 1 89 ? -14.219 -10.429 23.612 1.00 51.34 89 ALA A C 1
ATOM 699 O O . ALA A 1 89 ? -15.246 -10.834 24.153 1.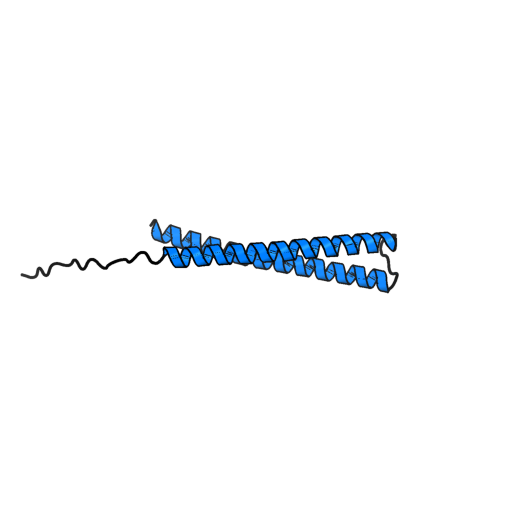00 51.34 89 ALA A O 1
ATOM 700 N N . SER A 1 90 ? -13.009 -10.872 23.975 1.00 45.62 90 SER A N 1
ATOM 701 C CA . SER A 1 90 ? -12.778 -11.809 25.083 1.00 45.62 90 SER A CA 1
ATOM 702 C C . SER A 1 90 ? -12.670 -11.117 26.445 1.00 45.62 90 SER A C 1
ATOM 704 O O . SER A 1 90 ? -12.810 -11.790 27.465 1.00 45.62 90 SER A O 1
ATOM 706 N N . MET A 1 91 ? -12.398 -9.809 26.490 1.00 44.25 91 MET A N 1
ATOM 707 C CA . MET A 1 91 ? -12.288 -9.051 27.741 1.00 44.25 91 MET A CA 1
ATOM 708 C C . MET A 1 91 ? -13.641 -8.481 28.195 1.00 44.25 91 MET A C 1
ATOM 710 O O . MET A 1 91 ? -13.822 -8.205 29.378 1.00 44.25 91 MET A O 1
ATOM 714 N N . HIS A 1 92 ? -14.619 -8.376 27.287 1.00 41.41 92 HIS A N 1
ATOM 715 C CA . HIS A 1 92 ? -15.979 -7.929 27.603 1.00 41.41 92 HIS A CA 1
ATOM 716 C C . HIS A 1 92 ? -16.909 -9.003 28.192 1.00 41.41 92 HIS A C 1
ATOM 718 O O . HIS A 1 92 ? -18.024 -8.678 28.593 1.00 41.41 92 HIS A O 1
ATOM 724 N N . THR A 1 93 ? -16.461 -10.252 28.354 1.00 36.03 93 THR A N 1
ATOM 725 C CA . THR A 1 93 ? -17.146 -11.242 29.206 1.00 36.03 93 THR A CA 1
ATOM 726 C C . THR A 1 93 ? -16.683 -11.119 30.658 1.00 36.03 93 THR A C 1
ATOM 728 O O . THR A 1 93 ? -16.221 -12.085 31.262 1.00 36.03 93 THR A O 1
ATOM 731 N N . VAL A 1 94 ? -16.761 -9.918 31.228 1.00 36.38 94 VAL A N 1
ATOM 732 C CA . VAL A 1 94 ? -16.850 -9.781 32.683 1.00 36.38 94 VAL A CA 1
ATOM 733 C C . VAL A 1 94 ? -18.339 -9.794 32.976 1.00 36.38 94 VAL A C 1
ATOM 735 O O . VAL A 1 94 ? -19.036 -8.821 32.705 1.00 36.38 94 VAL A O 1
ATOM 738 N N . GLU A 1 95 ? -18.823 -10.947 33.438 1.00 39.59 95 GLU A N 1
ATOM 739 C CA . GLU A 1 95 ? -20.169 -11.121 33.976 1.00 39.59 95 GLU A CA 1
ATOM 740 C C . GLU A 1 95 ? -20.440 -10.011 35.001 1.00 39.59 95 GLU A C 1
ATOM 742 O O . GLU A 1 95 ? -19.992 -10.080 36.146 1.00 39.59 95 GLU A O 1
ATOM 747 N N . LEU A 1 96 ? -21.188 -8.983 34.601 1.00 35.34 96 LEU A N 1
ATOM 748 C CA . LEU A 1 96 ? -21.978 -8.217 35.551 1.00 35.34 96 LEU A CA 1
ATOM 749 C C . LEU A 1 96 ? -23.091 -9.166 35.988 1.00 35.34 96 LEU A C 1
ATOM 751 O O . LEU A 1 96 ? -24.140 -9.246 35.355 1.00 35.34 96 LEU A O 1
ATOM 755 N N . LYS A 1 97 ? -22.821 -9.960 37.030 1.00 34.12 97 LYS A N 1
ATOM 756 C CA . LYS A 1 97 ? -23.905 -10.502 37.840 1.00 34.12 97 LYS A CA 1
ATOM 757 C C . LYS A 1 97 ? -24.645 -9.296 38.394 1.00 34.12 97 LYS A C 1
ATOM 759 O O . LYS A 1 97 ? -24.066 -8.496 39.124 1.00 34.12 97 LYS A O 1
ATOM 764 N N . GLU A 1 98 ? -25.882 -9.148 37.947 1.00 36.44 98 GLU A N 1
ATOM 765 C CA . GLU A 1 98 ? -26.865 -8.252 38.528 1.00 36.44 98 GLU A CA 1
ATOM 766 C C . GLU A 1 98 ? -27.012 -8.644 40.002 1.00 36.44 98 GLU A C 1
ATOM 768 O O . GLU A 1 98 ? -27.620 -9.663 40.329 1.00 36.44 98 GLU A O 1
ATOM 773 N N . ASP A 1 99 ? -26.385 -7.879 40.895 1.00 38.28 99 ASP A N 1
ATOM 774 C CA . ASP A 1 99 ? -26.807 -7.842 42.289 1.00 38.28 99 ASP A CA 1
ATOM 775 C C . ASP A 1 99 ? -28.172 -7.136 42.294 1.00 38.28 99 ASP A C 1
ATOM 777 O O . ASP A 1 99 ? -28.257 -5.909 42.234 1.00 38.28 99 ASP A O 1
ATOM 781 N N . GLU A 1 100 ? -29.246 -7.929 42.305 1.00 45.06 100 GLU A N 1
ATOM 782 C CA . GLU A 1 100 ? -30.583 -7.481 42.692 1.00 45.06 100 GLU A CA 1
ATOM 783 C C . GLU A 1 100 ? -30.523 -6.994 44.148 1.00 45.06 100 GLU A C 1
ATOM 785 O O . GLU A 1 100 ? -30.631 -7.763 45.103 1.00 45.06 100 GLU A O 1
ATOM 790 N N . LEU A 1 101 ? -30.326 -5.691 44.317 1.00 46.69 101 LEU A N 1
ATOM 791 C CA . LEU A 1 101 ? -30.654 -4.966 45.532 1.00 46.69 101 LEU A CA 1
ATOM 792 C C . LEU A 1 101 ? -31.719 -3.944 45.162 1.00 46.69 101 LEU A C 1
ATOM 794 O O . LEU A 1 101 ? -31.391 -2.918 44.579 1.00 46.69 101 LEU A O 1
ATOM 798 N N . GLU A 1 102 ? -32.965 -4.202 45.546 1.00 45.00 102 GLU A N 1
ATOM 799 C CA . GLU A 1 102 ? -33.786 -3.149 46.134 1.00 45.00 102 GLU A CA 1
ATOM 800 C C . GLU A 1 102 ? -34.819 -3.758 47.093 1.00 45.00 102 GLU A C 1
ATOM 802 O O . GLU A 1 102 ? -35.680 -4.556 46.723 1.00 45.00 102 GLU A O 1
ATOM 807 N N . ASP A 1 103 ? -34.614 -3.399 48.361 1.00 41.47 103 ASP A N 1
ATOM 808 C CA . ASP A 1 103 ? -35.483 -3.560 49.519 1.00 41.47 103 ASP A CA 1
ATOM 809 C C . ASP A 1 103 ? -36.908 -3.076 49.212 1.00 41.47 103 ASP A C 1
ATOM 811 O O . ASP A 1 103 ? -37.126 -1.910 48.875 1.00 41.47 103 ASP A O 1
ATOM 815 N N . ASP A 1 104 ? -37.888 -3.951 49.422 1.00 43.09 104 ASP A N 1
ATOM 816 C CA . ASP A 1 104 ? -39.296 -3.573 49.493 1.00 43.09 104 ASP A CA 1
ATOM 817 C C . ASP A 1 104 ? -39.549 -2.905 50.857 1.00 43.09 104 ASP A C 1
ATOM 819 O O . ASP A 1 104 ? -39.830 -3.560 51.863 1.00 43.09 104 ASP A O 1
ATOM 823 N N . VAL A 1 105 ? -39.379 -1.581 50.909 1.00 47.34 105 VAL A N 1
ATOM 824 C CA . VAL A 1 105 ? -39.920 -0.739 51.982 1.00 47.34 105 VAL A CA 1
ATOM 825 C C . VAL A 1 105 ? -41.068 0.073 51.401 1.00 47.34 105 VAL A C 1
ATOM 827 O O . VAL A 1 105 ? -40.864 1.032 50.657 1.00 47.34 105 VAL A O 1
ATOM 830 N N . SER A 1 106 ? -42.292 -0.281 51.774 1.00 54.75 106 SER A N 1
ATOM 831 C CA . SER A 1 106 ? -43.442 0.620 51.731 1.00 54.75 106 SER A CA 1
ATOM 832 C C . SER A 1 106 ? -44.336 0.353 52.944 1.00 54.75 106 SER A C 1
ATOM 834 O O . SER A 1 106 ? -44.572 -0.797 53.307 1.00 54.75 106 SER A O 1
ATOM 836 N N . GLU A 1 107 ? -44.708 1.466 53.576 1.00 47.81 107 GLU A N 1
ATOM 837 C CA . GLU A 1 107 ? -45.345 1.688 54.889 1.00 47.81 107 GLU A CA 1
ATOM 838 C C . GLU A 1 107 ? -46.557 0.819 55.265 1.00 47.81 107 GLU A C 1
ATOM 840 O O . GLU A 1 107 ? -47.408 0.525 54.394 1.00 47.81 107 GLU A O 1
#

pLDDT: mean 82.44, std 19.97, range [34.12, 98.12]

Foldseek 3Di:
DVVVVVVVVVVVVVVVLVVVLVVLVVVLVVLVVVLVVLVVCLVVVNDPPPDDNVNSVVVNVVSVVVSVVSVVVSVVSVVVVVVVVVVVVVVVPPDPPPPPDDDPDDD

Sequence (107 aa):
MLVERLTEEEGILLGEMAQHCVFLQKRAGELTNLLSEVTENIRHHSFPSGHTAEGHRGLMCLLKKTLHLLLSHQGHVKTAYRNIMSCDASMHTVELKEDELEDDVSE

Secondary structure (DSSP, 8-state):
-HHHHHHHHHHHHHHHHHHHHHHHHHHHHHHHHHHHHHHHHHHTT--GGG--HHHHHHHHHHHHHHHHHHHHHHHHHHHHHHHHHHHHHHHS---------------

Radius of gyration: 26.3 Å; chains: 1; bounding box: 64×24×81 Å